Protein AF-A0A6U5C292-F1 (afdb_monomer_lite)

pLDDT: mean 78.3, std 20.64, range [34.59, 98.12]

Sequence (128 aa):
SFKMAAMDDAKSDLVNVLARLESHWVVLEAELVEINKDVTYCEQCVDKYGEYFSYPLQHLKELKRQKKGKMKDIIKAMESFNDNLIGGKKLVKALERDAPIGAPSVQNMGDPRTWAGDFGGLTAGNQA

Radius of gyration: 39.04 Å; chains: 1; bounding box: 82×42×122 Å

Foldseek 3Di:
DVVVVVVVVVVVVVVVVVVVLVVLLVVLVVVLVVLVVVLVVLVVVCVVVNPVSVVVNVVSVVVNVVSVVVNVVSVVVVVVSVVVVVVVVVVVVVCVVVPDPDDPDDPDPPDPPPPPDDDDDDDDDDDD

Secondary structure (DSSP, 8-state):
-HHHHHHHHHHHHHHHHHHHHHHHHHHHHHHHHHHHHHHHHHHHHHHHHGGGGHHHHHHHHHHHHHHHHHHHHHHHHHHHHHHHHHHHHHHHHHHHHHS------------TTTT-------------

Structure (mmCIF, N/CA/C/O backbone):
data_AF-A0A6U5C292-F1
#
_entry.id   AF-A0A6U5C292-F1
#
loop_
_atom_site.group_PDB
_atom_site.id
_atom_site.type_symbol
_atom_site.label_atom_id
_atom_site.label_alt_id
_atom_site.label_comp_id
_atom_site.label_asym_id
_atom_site.label_entity_id
_atom_site.label_seq_id
_atom_site.pdbx_PDB_ins_code
_atom_site.Cartn_x
_atom_site.Cartn_y
_atom_site.Cartn_z
_atom_site.occupancy
_atom_site.B_iso_or_equiv
_atom_site.auth_seq_id
_atom_site.auth_comp_id
_atom_site.auth_asym_id
_atom_site.auth_atom_id
_atom_site.pdbx_PDB_model_num
ATOM 1 N N . SER A 1 1 ? 23.101 -18.434 -29.811 1.00 52.62 1 SER A N 1
ATOM 2 C CA . SER A 1 1 ? 22.266 -19.133 -28.815 1.00 52.62 1 SER A CA 1
ATOM 3 C C . SER A 1 1 ? 22.310 -18.464 -27.438 1.00 52.62 1 SER A C 1
ATOM 5 O O . SER A 1 1 ? 21.277 -18.007 -26.979 1.00 52.62 1 SER A O 1
ATOM 7 N N . PHE A 1 2 ? 23.486 -18.257 -26.826 1.00 52.69 2 PHE A N 1
ATOM 8 C CA . PHE A 1 2 ? 23.624 -17.662 -25.475 1.00 52.69 2 PHE A CA 1
ATOM 9 C C . PHE A 1 2 ? 23.028 -16.244 -25.289 1.00 52.69 2 PHE A C 1
ATOM 11 O O . PHE A 1 2 ? 22.495 -15.924 -24.234 1.00 52.69 2 PHE A O 1
ATOM 18 N N . LYS A 1 3 ? 23.082 -15.393 -26.325 1.00 52.81 3 LYS A N 1
ATOM 19 C CA . LYS A 1 3 ? 22.580 -14.003 -26.283 1.00 52.81 3 LYS A CA 1
ATOM 20 C C . LYS A 1 3 ? 21.047 -13.886 -26.240 1.00 52.81 3 LYS A C 1
ATOM 22 O O . LYS A 1 3 ? 20.549 -12.897 -25.721 1.00 52.81 3 LYS A O 1
ATOM 27 N N . MET A 1 4 ? 20.316 -14.866 -26.785 1.00 50.00 4 MET A N 1
ATOM 28 C CA . MET A 1 4 ? 18.844 -14.880 -26.737 1.00 50.00 4 MET A CA 1
ATOM 29 C C . MET A 1 4 ? 18.345 -15.278 -25.346 1.00 50.00 4 MET A C 1
ATOM 31 O O . MET A 1 4 ? 17.478 -14.599 -24.814 1.00 50.00 4 MET A O 1
ATOM 35 N N . ALA A 1 5 ? 18.963 -16.289 -24.724 1.00 57.31 5 ALA A N 1
ATOM 36 C CA . ALA A 1 5 ? 18.595 -16.750 -23.383 1.00 57.31 5 ALA A CA 1
ATOM 37 C C . ALA A 1 5 ? 18.707 -15.634 -22.326 1.00 57.31 5 ALA A C 1
ATOM 39 O O . ALA A 1 5 ? 17.742 -15.354 -21.628 1.00 57.31 5 ALA A O 1
ATOM 40 N N . ALA A 1 6 ? 19.824 -14.899 -22.300 1.00 62.25 6 ALA A N 1
ATOM 41 C CA . ALA A 1 6 ? 20.017 -13.796 -21.351 1.00 62.25 6 ALA A CA 1
ATOM 42 C C . ALA A 1 6 ? 19.006 -12.641 -21.526 1.00 62.25 6 ALA A C 1
ATOM 44 O O . ALA A 1 6 ? 18.674 -11.941 -20.571 1.00 62.25 6 ALA A O 1
ATOM 45 N N . MET A 1 7 ? 18.520 -12.420 -22.752 1.00 61.50 7 MET A N 1
ATOM 46 C CA . MET A 1 7 ? 17.512 -11.395 -23.034 1.00 61.50 7 MET A CA 1
ATOM 47 C C . MET A 1 7 ? 16.116 -11.821 -22.574 1.00 61.50 7 MET A C 1
ATOM 49 O O . MET A 1 7 ? 15.324 -10.972 -22.168 1.00 61.50 7 MET A O 1
ATOM 53 N N . ASP A 1 8 ? 15.812 -13.113 -22.653 1.00 68.81 8 ASP A N 1
ATOM 54 C CA . ASP A 1 8 ? 14.538 -13.659 -22.198 1.00 68.81 8 ASP A CA 1
ATOM 55 C C . ASP A 1 8 ? 14.497 -13.802 -20.667 1.00 68.81 8 ASP A C 1
ATOM 57 O O . ASP A 1 8 ? 13.466 -13.492 -20.070 1.00 68.81 8 ASP A O 1
ATOM 61 N N . ASP A 1 9 ? 15.629 -14.101 -20.021 1.00 74.00 9 ASP A N 1
ATOM 62 C CA . ASP A 1 9 ? 15.765 -14.080 -18.557 1.00 74.00 9 ASP A CA 1
ATOM 63 C C . ASP A 1 9 ? 15.501 -12.676 -17.985 1.00 74.00 9 ASP A C 1
ATOM 65 O O . ASP A 1 9 ? 14.677 -12.506 -17.087 1.00 74.00 9 ASP A O 1
ATOM 69 N N . ALA A 1 10 ? 16.095 -11.633 -18.578 1.00 75.12 10 ALA A N 1
ATOM 70 C CA . ALA A 1 10 ? 15.879 -10.251 -18.142 1.00 75.12 10 ALA A CA 1
ATOM 71 C C . ALA A 1 10 ? 14.418 -9.784 -18.306 1.00 75.12 10 ALA A C 1
ATOM 73 O O . ALA A 1 10 ? 13.911 -9.015 -17.489 1.00 75.12 10 ALA A O 1
ATOM 74 N N . LYS A 1 11 ? 13.719 -10.243 -19.354 1.00 76.56 11 LYS A N 1
ATOM 75 C CA . LYS A 1 11 ? 12.280 -9.972 -19.531 1.00 76.56 11 LYS A CA 1
ATOM 76 C C . LYS A 1 11 ? 11.437 -10.719 -18.501 1.00 76.56 11 LYS A C 1
ATOM 78 O O . LYS A 1 11 ? 10.466 -10.155 -18.004 1.00 76.56 11 LYS A O 1
ATOM 83 N N . SER A 1 12 ? 11.791 -11.964 -18.191 1.00 84.00 12 SER A N 1
ATOM 84 C CA . SER A 1 12 ? 11.116 -12.761 -17.165 1.00 84.00 12 SER A CA 1
ATOM 85 C C . SER A 1 12 ? 11.224 -12.088 -15.795 1.00 84.00 12 SER A C 1
ATOM 87 O O . SER A 1 12 ? 10.210 -11.855 -15.137 1.00 84.00 12 SER A O 1
ATOM 89 N N . ASP A 1 13 ? 12.425 -11.652 -15.410 1.00 83.38 13 ASP A N 1
ATOM 90 C CA . ASP A 1 13 ? 12.659 -10.924 -14.158 1.00 83.38 13 ASP A CA 1
ATOM 91 C C . ASP A 1 13 ? 11.862 -9.617 -14.084 1.00 83.38 13 ASP A C 1
ATOM 93 O O . ASP A 1 13 ? 11.270 -9.301 -13.049 1.00 83.38 13 ASP A O 1
ATOM 97 N N . LEU A 1 14 ? 11.778 -8.886 -15.198 1.00 81.94 14 LEU A N 1
ATOM 98 C CA . LEU A 1 14 ? 10.989 -7.661 -15.320 1.00 81.94 14 LEU A CA 1
ATOM 99 C C . LEU A 1 14 ? 9.502 -7.903 -15.020 1.00 81.94 14 LEU A C 1
ATOM 101 O O . LEU A 1 14 ? 8.898 -7.193 -14.214 1.00 81.94 14 LEU A O 1
ATOM 105 N N . VAL A 1 15 ? 8.920 -8.919 -15.663 1.00 85.62 15 VAL A N 1
ATOM 106 C CA . VAL A 1 15 ? 7.514 -9.304 -15.481 1.00 85.62 15 VAL A CA 1
ATOM 107 C C . VAL A 1 15 ? 7.276 -9.792 -14.053 1.00 85.62 15 VAL A C 1
ATOM 109 O O . VAL A 1 15 ? 6.279 -9.422 -13.439 1.00 85.62 15 VAL A O 1
ATOM 112 N N . ASN A 1 16 ? 8.220 -10.544 -13.485 1.00 89.12 16 ASN A N 1
ATOM 113 C CA . ASN A 1 16 ? 8.141 -11.019 -12.106 1.00 89.12 16 ASN A CA 1
ATOM 114 C C . ASN A 1 16 ? 8.134 -9.868 -11.092 1.00 89.12 16 ASN A C 1
ATOM 116 O O . ASN A 1 16 ? 7.378 -9.909 -10.120 1.00 89.12 16 ASN A O 1
ATOM 120 N N . VAL A 1 17 ? 8.956 -8.835 -11.294 1.00 87.62 17 VAL A N 1
ATOM 121 C CA . VAL A 1 17 ? 8.979 -7.655 -10.416 1.00 87.62 17 VAL A CA 1
ATOM 122 C C . VAL A 1 17 ? 7.669 -6.874 -10.516 1.00 87.62 17 VAL A C 1
ATOM 124 O O . VAL A 1 17 ? 7.096 -6.535 -9.480 1.00 87.62 17 VAL A O 1
ATOM 127 N N . LEU A 1 18 ? 7.164 -6.639 -11.731 1.00 86.31 18 LEU A N 1
ATOM 128 C CA . LEU A 1 18 ? 5.881 -5.961 -11.938 1.00 86.31 18 LEU A CA 1
ATOM 129 C C . LEU A 1 18 ? 4.724 -6.722 -11.286 1.00 86.31 18 LEU A C 1
ATOM 131 O O . LEU A 1 18 ? 4.002 -6.142 -10.481 1.00 86.31 18 LEU A O 1
ATOM 135 N N . ALA A 1 19 ? 4.616 -8.028 -11.535 1.00 90.00 19 ALA A N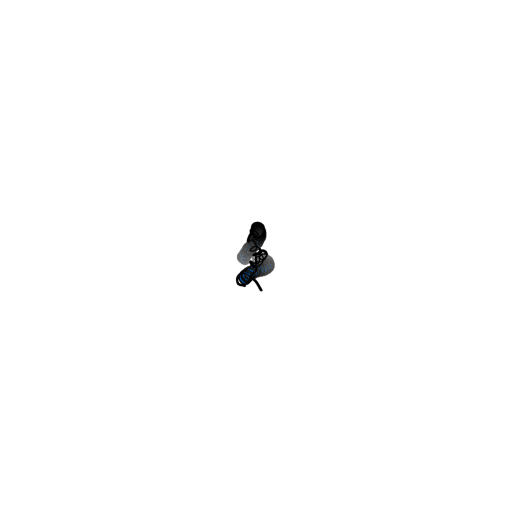 1
ATOM 136 C CA . ALA A 1 19 ? 3.563 -8.865 -10.962 1.00 90.00 19 ALA A CA 1
ATOM 137 C C . ALA A 1 19 ? 3.588 -8.863 -9.422 1.00 90.00 19 ALA A C 1
ATOM 139 O O . ALA A 1 19 ? 2.544 -8.871 -8.769 1.00 90.00 19 ALA A O 1
ATOM 140 N N . ARG A 1 20 ? 4.781 -8.812 -8.811 1.00 91.06 20 ARG A N 1
ATOM 141 C CA . ARG A 1 20 ? 4.922 -8.684 -7.350 1.00 91.06 20 ARG A CA 1
ATOM 142 C C . ARG A 1 20 ? 4.454 -7.323 -6.842 1.00 91.06 20 ARG A C 1
ATOM 144 O O . ARG A 1 20 ? 3.760 -7.272 -5.830 1.00 91.06 20 ARG A O 1
ATOM 151 N N . LEU A 1 21 ? 4.815 -6.234 -7.523 1.00 90.69 21 LEU A N 1
ATOM 152 C CA . LEU A 1 21 ? 4.371 -4.887 -7.153 1.00 90.69 21 LEU A CA 1
ATOM 153 C C . LEU A 1 21 ? 2.852 -4.734 -7.293 1.00 90.69 21 LEU A C 1
ATOM 155 O O . LEU A 1 21 ? 2.218 -4.176 -6.400 1.00 90.69 21 LEU A O 1
ATOM 159 N N . GLU A 1 22 ? 2.266 -5.277 -8.359 1.00 90.31 22 GLU A N 1
ATOM 160 C CA . GLU A 1 22 ? 0.814 -5.318 -8.567 1.00 90.31 22 GLU A CA 1
ATOM 161 C C . GLU A 1 22 ? 0.111 -6.140 -7.481 1.00 90.31 22 GLU A C 1
ATOM 163 O O . GLU A 1 22 ? -0.863 -5.683 -6.889 1.00 90.31 22 GLU A O 1
ATOM 168 N N . SER A 1 23 ? 0.640 -7.319 -7.146 1.00 93.94 23 SER A N 1
ATOM 169 C CA . SER A 1 23 ? 0.110 -8.142 -6.053 1.00 93.94 23 SER A CA 1
ATOM 170 C C . SER A 1 23 ? 0.131 -7.393 -4.715 1.00 93.94 23 SER A C 1
ATOM 172 O O . SER A 1 23 ? -0.881 -7.322 -4.015 1.00 93.94 23 SER A O 1
ATOM 174 N N . HIS A 1 24 ? 1.257 -6.755 -4.379 1.00 92.38 24 HIS A N 1
ATOM 175 C CA . HIS A 1 24 ? 1.373 -5.954 -3.159 1.00 92.38 24 HIS A CA 1
ATOM 176 C C . HIS A 1 24 ? 0.418 -4.754 -3.152 1.00 92.38 24 HIS A C 1
ATOM 178 O O . HIS A 1 24 ? -0.128 -4.420 -2.100 1.00 92.38 24 HIS A O 1
ATOM 184 N N . TRP A 1 25 ? 0.204 -4.116 -4.306 1.00 93.44 25 TRP A N 1
ATOM 185 C CA . TRP A 1 25 ? -0.758 -3.027 -4.458 1.00 93.44 25 TRP A CA 1
ATOM 186 C C . TRP A 1 25 ? -2.182 -3.486 -4.136 1.00 93.44 25 TRP A C 1
ATOM 188 O O . TRP A 1 25 ? -2.843 -2.872 -3.301 1.00 93.44 25 TRP A O 1
ATOM 198 N N . VAL A 1 26 ? -2.631 -4.586 -4.747 1.00 95.00 26 VAL A N 1
ATOM 199 C CA . VAL A 1 26 ? -3.992 -5.118 -4.560 1.00 95.00 26 VAL A CA 1
ATOM 200 C C . VAL A 1 26 ? -4.251 -5.468 -3.095 1.00 95.00 26 VAL A C 1
ATOM 202 O O . VAL A 1 26 ? -5.303 -5.134 -2.550 1.00 95.00 26 VAL A O 1
ATOM 205 N N . VAL A 1 27 ? -3.276 -6.094 -2.429 1.00 95.94 27 VAL A N 1
ATOM 206 C CA . VAL A 1 27 ? -3.385 -6.410 -0.998 1.00 95.94 27 VAL A CA 1
ATOM 207 C C . VAL A 1 27 ? -3.499 -5.133 -0.164 1.00 95.94 27 VAL A C 1
ATOM 209 O O . VAL A 1 27 ? -4.397 -5.031 0.668 1.00 95.94 27 VAL A O 1
ATOM 212 N N . LEU A 1 28 ? -2.637 -4.140 -0.401 1.00 95.69 28 LEU A N 1
ATOM 213 C CA . LEU A 1 28 ? -2.670 -2.876 0.340 1.00 95.69 28 LEU A CA 1
ATOM 214 C C . LEU A 1 28 ? -3.981 -2.111 0.142 1.00 95.69 28 LEU A C 1
ATOM 216 O O . LEU A 1 28 ? -4.482 -1.505 1.090 1.00 95.69 28 LEU A O 1
ATOM 220 N N . GLU A 1 29 ? -4.533 -2.133 -1.068 1.00 95.75 29 GLU A N 1
ATOM 221 C CA . GLU A 1 29 ? -5.819 -1.513 -1.371 1.00 95.75 29 GLU A CA 1
ATOM 222 C C . GLU A 1 29 ? -6.951 -2.174 -0.576 1.00 95.75 29 GLU A C 1
ATOM 224 O O . GLU A 1 29 ? -7.696 -1.478 0.118 1.00 95.75 29 GLU A O 1
ATOM 229 N N . ALA A 1 30 ? -7.027 -3.508 -0.595 1.00 96.81 30 ALA A N 1
ATOM 230 C CA . ALA A 1 30 ? -8.019 -4.257 0.171 1.00 96.81 30 ALA A CA 1
ATOM 231 C C . ALA A 1 30 ? -7.888 -4.005 1.684 1.00 96.81 30 ALA A C 1
ATOM 233 O O . ALA A 1 30 ? -8.875 -3.713 2.360 1.00 96.81 30 ALA A O 1
ATOM 234 N N . GLU A 1 31 ? -6.666 -4.032 2.220 1.00 96.88 31 GLU A N 1
ATOM 235 C CA . GLU A 1 31 ? -6.411 -3.740 3.634 1.00 96.88 31 GLU A CA 1
ATOM 236 C C . GLU A 1 31 ? -6.828 -2.314 4.018 1.00 96.88 31 GLU A C 1
ATOM 238 O O . GLU A 1 31 ? -7.370 -2.094 5.099 1.00 96.88 31 GLU A O 1
ATOM 243 N N . LEU A 1 32 ? -6.584 -1.325 3.153 1.00 97.12 32 LEU A N 1
ATOM 244 C CA . LEU A 1 32 ? -6.984 0.060 3.405 1.00 97.12 32 LEU A CA 1
ATOM 245 C C . LEU A 1 32 ? -8.503 0.232 3.427 1.00 97.12 32 LEU A C 1
ATOM 247 O O . LEU A 1 32 ? -8.994 1.065 4.195 1.00 97.12 32 LEU A O 1
ATOM 251 N N . VAL A 1 33 ? -9.235 -0.527 2.607 1.00 97.81 33 VAL A N 1
ATOM 252 C CA . VAL A 1 33 ? -10.703 -0.552 2.627 1.00 97.81 33 VAL A CA 1
ATOM 253 C C . VAL A 1 33 ? -11.205 -1.086 3.966 1.00 97.81 33 VAL A C 1
ATOM 255 O O . VAL A 1 33 ? -12.039 -0.431 4.593 1.00 97.81 33 VAL A O 1
ATOM 258 N N . GLU A 1 34 ? -10.670 -2.213 4.438 1.00 98.06 34 GLU A N 1
ATOM 259 C CA . GLU A 1 34 ? -11.072 -2.794 5.726 1.00 98.06 34 GLU A CA 1
ATOM 260 C C . GLU A 1 34 ? -10.690 -1.895 6.907 1.00 98.06 34 GLU A C 1
ATOM 262 O O . GLU A 1 34 ? -11.552 -1.551 7.710 1.00 98.06 34 GLU A O 1
ATOM 267 N N . ILE A 1 35 ? -9.462 -1.365 6.945 1.00 97.56 35 ILE A N 1
ATOM 268 C CA . ILE A 1 35 ? -9.047 -0.413 7.991 1.00 97.56 35 ILE A CA 1
ATOM 269 C C . ILE A 1 35 ? -9.961 0.814 8.015 1.00 97.56 35 ILE A C 1
ATOM 271 O O . ILE A 1 35 ? -10.215 1.383 9.074 1.00 97.56 35 ILE A O 1
ATOM 275 N N . ASN A 1 36 ? -10.466 1.263 6.864 1.00 97.62 36 ASN A N 1
ATOM 276 C CA . ASN A 1 36 ? -11.396 2.384 6.837 1.00 97.62 36 ASN A CA 1
ATOM 277 C C . ASN A 1 36 ? -12.731 2.042 7.516 1.00 97.62 36 ASN A C 1
ATOM 279 O O . ASN A 1 36 ? -13.259 2.887 8.235 1.00 97.62 36 ASN A O 1
ATOM 283 N N . LYS A 1 37 ? -13.241 0.820 7.325 1.00 98.12 37 LYS A N 1
ATOM 284 C CA . LYS A 1 37 ? -14.432 0.326 8.030 1.00 98.12 37 LYS A CA 1
ATOM 285 C C . LYS A 1 37 ? -14.161 0.196 9.530 1.00 98.12 37 LYS A C 1
ATOM 287 O O . LYS A 1 37 ? -14.963 0.679 10.327 1.00 98.12 37 LYS A O 1
ATOM 292 N N . ASP A 1 38 ? -13.012 -0.364 9.902 1.00 97.56 38 ASP A N 1
ATOM 293 C CA . ASP A 1 38 ? -12.608 -0.538 11.300 1.00 97.56 38 ASP A CA 1
ATOM 294 C C . ASP A 1 38 ? -12.462 0.799 12.023 1.00 97.56 38 ASP A C 1
ATOM 296 O O . ASP A 1 38 ? -12.886 0.927 13.167 1.00 97.56 38 ASP A O 1
ATOM 300 N N . VAL A 1 39 ? -11.913 1.822 11.359 1.00 97.69 39 VAL A N 1
ATOM 301 C CA . VAL A 1 39 ? -11.843 3.184 11.908 1.00 97.69 39 VAL A CA 1
ATOM 302 C C . VAL A 1 39 ? -13.243 3.711 12.206 1.00 97.69 39 VAL A C 1
ATOM 304 O O . VAL A 1 39 ? -13.472 4.176 13.318 1.00 97.69 39 VAL A O 1
ATOM 307 N N . THR A 1 40 ? -14.184 3.600 11.264 1.00 97.38 40 THR A N 1
ATOM 308 C CA . THR A 1 40 ? -15.567 4.059 11.472 1.00 97.38 40 THR A CA 1
ATOM 309 C C . THR A 1 40 ? -16.253 3.305 12.609 1.00 97.38 40 THR A C 1
ATOM 311 O O . THR A 1 40 ? -16.928 3.915 13.435 1.00 97.38 40 THR A O 1
ATOM 314 N N . TYR A 1 41 ? -16.066 1.989 12.696 1.00 96.56 41 TYR A N 1
ATOM 315 C CA . TYR A 1 41 ? -16.620 1.203 13.796 1.00 96.56 41 TYR A CA 1
ATOM 316 C C . TYR A 1 41 ? -15.973 1.565 15.140 1.00 96.56 41 TYR A C 1
ATOM 318 O O . TYR A 1 41 ? -16.649 1.699 16.156 1.00 96.56 41 TYR A O 1
ATOM 326 N N . CYS A 1 42 ? -14.659 1.784 15.154 1.00 95.56 42 CYS A N 1
ATOM 327 C CA . CYS A 1 42 ? -13.937 2.165 16.358 1.00 95.56 42 CYS A CA 1
ATOM 328 C C . CYS A 1 42 ? -14.330 3.571 16.839 1.00 95.56 42 CYS A C 1
ATOM 330 O O . CYS A 1 42 ? -14.427 3.783 18.042 1.00 95.56 42 CYS A O 1
ATOM 332 N N . GLU A 1 43 ? -14.647 4.497 15.928 1.00 96.00 43 GLU A N 1
ATOM 333 C CA . GLU A 1 43 ? -15.241 5.801 16.262 1.00 96.00 43 GLU A CA 1
ATOM 334 C C . GLU A 1 43 ? -16.582 5.633 16.993 1.00 96.00 43 GLU A C 1
ATOM 336 O O . GLU A 1 43 ? -16.761 6.202 18.065 1.00 96.00 43 GLU A O 1
ATOM 341 N N . GLN A 1 44 ? -17.464 4.746 16.518 1.00 96.56 44 GLN A N 1
ATOM 342 C CA . GLN A 1 44 ? -18.718 4.430 17.222 1.00 96.56 44 GLN A CA 1
ATOM 343 C C . GLN A 1 44 ? -18.472 3.812 18.608 1.00 96.56 44 GLN A C 1
ATOM 345 O O . GLN A 1 44 ? -19.214 4.066 19.559 1.00 96.56 44 GLN A O 1
ATOM 350 N N . CYS A 1 45 ? -17.430 2.990 18.745 1.00 95.81 45 CYS A N 1
ATOM 351 C CA . CYS A 1 45 ? -17.045 2.427 20.036 1.00 95.81 45 CYS A CA 1
ATOM 352 C C . CYS A 1 45 ? -16.507 3.493 20.998 1.00 95.81 45 CYS A C 1
ATOM 354 O O . CYS A 1 45 ? -16.807 3.412 22.186 1.00 95.81 45 CYS A O 1
ATOM 356 N N . VAL A 1 46 ? -15.762 4.490 20.512 1.00 95.75 46 VAL A N 1
ATOM 357 C CA . VAL A 1 46 ? -15.351 5.647 21.325 1.00 95.75 46 VAL A CA 1
ATOM 358 C C . VAL A 1 46 ? -16.579 6.412 21.809 1.00 95.75 46 VAL A C 1
ATOM 360 O O . VAL A 1 46 ? -16.672 6.706 22.998 1.00 95.75 46 VAL A O 1
ATOM 363 N N . ASP A 1 47 ? -17.559 6.650 20.939 1.00 95.06 47 ASP A N 1
ATOM 364 C CA . ASP A 1 47 ? -18.787 7.356 21.321 1.00 95.06 47 ASP A CA 1
ATOM 365 C C . ASP A 1 47 ? -19.590 6.591 22.389 1.00 95.06 47 ASP A C 1
ATOM 367 O O . ASP A 1 47 ? -20.172 7.189 23.294 1.00 95.06 47 ASP A O 1
ATOM 371 N N . LYS A 1 48 ? -19.616 5.254 22.307 1.00 95.81 48 LYS A N 1
ATOM 372 C CA . LYS A 1 48 ? -20.417 4.400 23.197 1.00 95.81 48 LYS A CA 1
ATOM 373 C C . LYS A 1 48 ? -19.726 4.039 24.512 1.00 95.81 48 LYS A C 1
ATOM 375 O O . LYS A 1 48 ? -20.390 3.916 25.540 1.00 95.81 48 LYS A O 1
ATOM 380 N N . TYR A 1 49 ? -18.423 3.793 24.468 1.00 94.56 49 TYR A N 1
ATOM 381 C CA . TYR A 1 49 ? -17.648 3.230 25.578 1.00 94.56 49 TYR A CA 1
ATOM 382 C C . TYR A 1 49 ? -16.559 4.184 26.089 1.00 94.56 49 TYR A C 1
ATOM 384 O O . TYR A 1 49 ? -15.841 3.851 27.032 1.00 94.56 49 TYR A O 1
ATOM 392 N N . GLY A 1 50 ? -16.449 5.375 25.498 1.00 91.19 50 GLY A N 1
ATOM 393 C CA . GLY A 1 50 ? -15.532 6.422 25.914 1.00 91.19 50 GLY A CA 1
ATOM 394 C C . GLY A 1 50 ? -14.072 6.119 25.585 1.00 91.19 50 GLY A C 1
ATOM 395 O O . GLY A 1 50 ? -13.732 5.417 24.629 1.00 91.19 50 GLY A O 1
ATOM 396 N N . GLU A 1 51 ? -13.184 6.666 26.411 1.00 91.31 51 GLU A N 1
ATOM 397 C CA . GLU A 1 51 ? -11.754 6.780 26.109 1.00 91.31 51 GLU A CA 1
ATOM 398 C C . GLU A 1 51 ? -11.004 5.448 25.976 1.00 91.31 51 GLU A C 1
ATOM 400 O O . GLU A 1 51 ? -9.912 5.410 25.408 1.00 91.31 51 GLU A O 1
ATOM 405 N N . TYR A 1 52 ? -11.590 4.338 26.433 1.00 90.19 52 TYR A N 1
ATOM 406 C CA . TYR A 1 52 ? -10.991 3.009 26.296 1.00 90.19 52 TYR A CA 1
ATOM 407 C C . TYR A 1 52 ? -10.714 2.639 24.828 1.00 90.19 52 TYR A C 1
ATOM 409 O O . TYR A 1 52 ? -9.731 1.963 24.524 1.00 90.19 52 TYR A O 1
ATOM 417 N N . PHE A 1 53 ? -11.540 3.132 23.899 1.00 92.44 53 PHE A N 1
ATOM 418 C CA . PHE A 1 53 ? -11.371 2.892 22.464 1.00 92.44 53 PHE A CA 1
ATOM 419 C C . PHE A 1 53 ? -10.526 3.955 21.747 1.00 92.44 53 PHE A C 1
ATOM 421 O O . PHE A 1 53 ? -10.192 3.779 20.573 1.00 92.44 53 PHE A O 1
ATOM 428 N N . SER A 1 54 ? -10.095 5.015 22.439 1.00 92.56 54 SER A N 1
ATOM 429 C CA . SER A 1 54 ? -9.272 6.078 21.850 1.00 92.56 54 SER A CA 1
ATOM 430 C C . SER A 1 54 ? -7.922 5.558 21.360 1.00 92.56 54 SER A C 1
ATOM 432 O O . SER A 1 54 ? -7.462 5.941 20.284 1.00 92.56 54 SER A O 1
ATOM 434 N N . TYR A 1 55 ? -7.290 4.662 22.124 1.00 94.62 55 TYR A N 1
ATOM 435 C CA . TYR A 1 55 ? -5.989 4.098 21.763 1.00 94.62 55 TYR A CA 1
ATOM 436 C C . TYR A 1 55 ? -6.062 3.189 20.519 1.00 94.62 55 TYR A C 1
ATOM 438 O O . TYR A 1 55 ? -5.329 3.452 19.560 1.00 94.62 55 TYR A O 1
ATOM 446 N N . PRO A 1 56 ? -6.968 2.188 20.446 1.00 95.19 56 PRO A N 1
ATOM 447 C CA . PRO A 1 56 ? -7.196 1.431 19.214 1.00 95.19 56 PRO A CA 1
ATOM 448 C C . PRO A 1 56 ? -7.507 2.318 18.000 1.00 95.19 56 PRO A C 1
ATOM 450 O O . PRO A 1 56 ? -6.948 2.100 16.924 1.00 95.19 5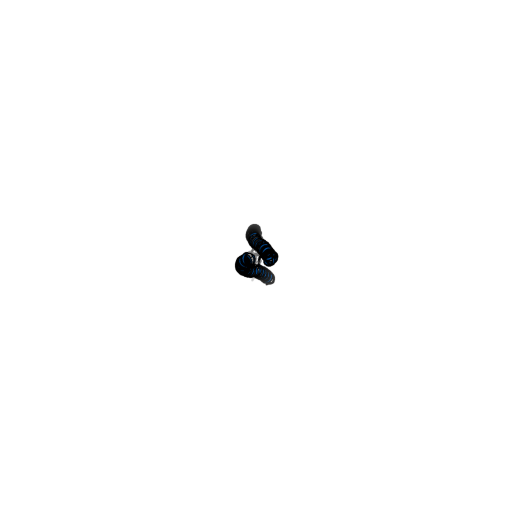6 PRO A O 1
ATOM 453 N N . LEU A 1 57 ? -8.328 3.362 18.167 1.00 95.56 57 LEU A N 1
ATOM 454 C CA . LEU A 1 57 ? -8.662 4.290 17.086 1.00 95.56 57 LEU A CA 1
ATOM 455 C C . LEU A 1 57 ? -7.431 5.045 16.564 1.00 95.56 57 LEU A C 1
ATOM 457 O O . LEU A 1 57 ? -7.242 5.173 15.350 1.00 95.56 57 LEU A O 1
ATOM 461 N N . GLN A 1 58 ? -6.577 5.539 17.463 1.00 96.69 58 GLN A N 1
ATOM 462 C CA . GLN A 1 58 ? -5.321 6.186 17.082 1.00 96.69 58 GLN A CA 1
ATOM 463 C C . GLN A 1 58 ? -4.388 5.218 16.351 1.00 96.69 58 GLN A C 1
ATOM 465 O O . GLN A 1 58 ? -3.819 5.583 15.320 1.00 96.69 58 GLN A O 1
ATOM 470 N N . HIS A 1 59 ? -4.281 3.978 16.833 1.00 97.38 59 HIS A N 1
ATOM 471 C CA . HIS A 1 59 ? -3.485 2.947 16.177 1.00 97.38 59 HIS A CA 1
ATOM 472 C C . HIS A 1 59 ? -3.973 2.670 14.747 1.00 97.38 59 HIS A C 1
ATOM 474 O O . HIS A 1 59 ? -3.169 2.673 13.816 1.00 97.38 59 HIS A O 1
ATOM 480 N N . LEU A 1 60 ? -5.285 2.511 14.541 1.00 97.19 60 LEU A N 1
ATOM 481 C CA . LEU A 1 60 ? -5.864 2.292 13.211 1.00 97.19 60 LEU A CA 1
ATOM 482 C C . LEU A 1 60 ? -5.632 3.485 12.270 1.00 97.19 60 LEU A C 1
ATOM 484 O O . LEU A 1 60 ? -5.294 3.298 11.098 1.00 97.19 60 LEU A O 1
ATOM 488 N N . LYS A 1 61 ? -5.757 4.720 12.774 1.00 97.31 61 LYS A N 1
ATOM 489 C CA . LYS A 1 61 ? -5.471 5.944 12.003 1.00 97.31 61 LYS A CA 1
ATOM 490 C C . LYS A 1 61 ? -4.006 6.012 11.568 1.00 97.31 61 LYS A C 1
ATOM 492 O O . LYS A 1 61 ? -3.723 6.344 10.414 1.00 97.31 61 LYS A O 1
ATOM 497 N N . GLU A 1 62 ? -3.087 5.650 12.455 1.00 97.81 62 GLU A N 1
ATOM 498 C CA . GLU A 1 62 ? -1.661 5.588 12.145 1.00 97.81 62 GLU A CA 1
ATOM 499 C C . GLU A 1 62 ? -1.339 4.460 11.154 1.00 97.81 62 GLU A C 1
ATOM 501 O O . GLU A 1 62 ? -0.657 4.690 10.154 1.00 97.81 62 GLU A O 1
ATOM 506 N N . LEU A 1 63 ? -1.903 3.266 11.346 1.00 97.06 63 LEU A N 1
ATOM 507 C CA . LEU A 1 63 ? -1.730 2.137 10.432 1.00 97.06 63 LEU A CA 1
ATOM 508 C C . LEU A 1 63 ? -2.223 2.474 9.017 1.00 97.06 63 LEU A C 1
ATOM 510 O O . LEU A 1 63 ? -1.530 2.212 8.029 1.00 97.06 63 LEU A O 1
ATOM 514 N N . LYS A 1 64 ? -3.381 3.138 8.910 1.00 97.00 64 LYS A N 1
ATOM 515 C CA . LYS A 1 64 ? -3.913 3.668 7.647 1.00 97.00 64 LYS A CA 1
ATOM 516 C C . LYS A 1 64 ? -2.930 4.630 6.983 1.00 97.00 64 LYS A C 1
ATOM 518 O O . LYS A 1 64 ? -2.705 4.545 5.774 1.00 97.00 64 LYS A O 1
ATOM 523 N N . ARG A 1 65 ? -2.336 5.550 7.753 1.00 97.62 65 ARG A N 1
ATOM 524 C CA . ARG A 1 65 ? -1.338 6.511 7.255 1.00 97.62 65 ARG A CA 1
ATOM 525 C C . ARG A 1 65 ? -0.104 5.792 6.713 1.00 97.62 65 ARG A C 1
ATOM 527 O O . ARG A 1 65 ? 0.322 6.090 5.597 1.00 97.62 65 ARG A O 1
ATOM 534 N N . GLN A 1 66 ? 0.430 4.830 7.460 1.00 97.38 66 GLN A N 1
ATOM 535 C CA . GLN A 1 66 ? 1.602 4.050 7.059 1.00 97.38 66 GLN A CA 1
ATOM 536 C C . GLN A 1 66 ? 1.346 3.244 5.781 1.00 97.38 66 GLN A C 1
ATOM 538 O O . GLN A 1 66 ? 2.151 3.301 4.851 1.00 97.38 66 GLN A O 1
ATOM 543 N N . LYS A 1 67 ? 0.207 2.542 5.689 1.00 95.81 67 LYS A N 1
ATOM 544 C CA . LYS A 1 67 ? -0.151 1.768 4.489 1.00 95.81 67 LYS A CA 1
ATOM 545 C C . LYS A 1 67 ? -0.368 2.663 3.266 1.00 95.81 67 LYS A C 1
ATOM 547 O O . LYS A 1 67 ? 0.150 2.349 2.198 1.00 95.81 67 LYS A O 1
ATOM 552 N N . LYS A 1 68 ? -1.008 3.832 3.418 1.00 95.94 68 LYS A N 1
ATOM 553 C CA . LYS A 1 68 ? -1.078 4.841 2.341 1.00 95.94 68 LYS A CA 1
ATOM 554 C C . LYS A 1 68 ? 0.303 5.326 1.896 1.00 95.94 68 LYS A C 1
ATOM 556 O O . LYS A 1 68 ? 0.491 5.592 0.713 1.00 95.94 68 LYS A O 1
ATOM 561 N N . GLY A 1 69 ? 1.251 5.460 2.825 1.00 96.00 69 GLY A N 1
ATOM 562 C CA . GLY A 1 69 ? 2.647 5.778 2.514 1.00 96.00 69 GLY A CA 1
ATOM 563 C C . GLY A 1 69 ? 3.272 4.726 1.600 1.00 96.00 69 GLY A C 1
ATOM 564 O O . GLY A 1 69 ? 3.675 5.053 0.489 1.00 96.00 69 GLY A O 1
ATOM 565 N N . LYS A 1 70 ? 3.219 3.454 2.012 1.00 94.25 70 LYS A N 1
ATOM 566 C CA . LYS A 1 70 ? 3.728 2.325 1.213 1.00 94.25 70 LYS A CA 1
ATOM 567 C C . LYS A 1 70 ? 3.099 2.255 -0.177 1.00 94.25 70 LYS A C 1
ATOM 569 O O . LYS A 1 70 ? 3.787 1.987 -1.153 1.00 94.25 70 LYS A O 1
ATOM 574 N N . MET A 1 71 ? 1.803 2.540 -0.273 1.00 93.81 71 MET A N 1
ATOM 575 C CA . MET A 1 71 ? 1.091 2.557 -1.547 1.00 93.81 71 MET A CA 1
ATOM 576 C C . MET A 1 71 ? 1.646 3.628 -2.498 1.00 93.81 71 MET A C 1
ATOM 578 O O . MET A 1 71 ? 1.892 3.350 -3.667 1.00 93.81 71 MET A O 1
ATOM 582 N N . LYS A 1 72 ? 1.940 4.833 -1.990 1.00 94.44 72 LYS A N 1
ATOM 583 C CA . LYS A 1 72 ? 2.612 5.883 -2.776 1.00 94.44 72 LYS A CA 1
ATOM 584 C C . LYS A 1 72 ? 4.017 5.474 -3.210 1.00 94.44 72 LYS A C 1
ATOM 586 O O . LYS A 1 72 ? 4.429 5.822 -4.311 1.00 94.44 72 LYS A O 1
ATOM 591 N N . ASP A 1 73 ? 4.745 4.757 -2.362 1.00 93.62 73 ASP A N 1
ATOM 592 C CA . ASP A 1 73 ? 6.093 4.294 -2.689 1.00 93.62 73 ASP A CA 1
ATOM 593 C C . ASP A 1 73 ? 6.073 3.238 -3.804 1.00 93.62 73 ASP A C 1
ATOM 595 O O . ASP A 1 73 ? 6.923 3.282 -4.691 1.00 93.62 73 ASP A O 1
ATOM 599 N N . ILE A 1 74 ? 5.064 2.356 -3.829 1.00 91.50 74 ILE A N 1
ATOM 600 C CA . ILE A 1 74 ? 4.849 1.410 -4.938 1.00 91.50 74 ILE A CA 1
ATOM 601 C C . ILE A 1 74 ? 4.583 2.154 -6.252 1.00 91.50 74 ILE A C 1
ATOM 603 O O . ILE A 1 74 ? 5.205 1.817 -7.256 1.00 91.50 74 ILE A O 1
ATOM 607 N N . ILE A 1 75 ? 3.729 3.189 -6.254 1.00 90.31 75 ILE A N 1
ATOM 608 C CA . ILE A 1 75 ? 3.467 3.998 -7.464 1.00 90.31 75 ILE A CA 1
ATOM 609 C C . ILE A 1 75 ? 4.765 4.613 -7.977 1.00 90.31 75 ILE A C 1
ATOM 611 O O . ILE A 1 75 ? 5.106 4.440 -9.142 1.00 90.31 75 ILE A O 1
ATOM 615 N N . LYS A 1 76 ? 5.531 5.265 -7.097 1.00 92.69 76 LYS A N 1
ATOM 616 C CA . LYS A 1 76 ? 6.819 5.867 -7.469 1.00 92.69 76 LYS A CA 1
ATOM 617 C C . LYS A 1 76 ? 7.796 4.834 -8.025 1.00 92.69 76 LYS A C 1
ATOM 619 O O . LYS A 1 76 ? 8.529 5.129 -8.966 1.00 92.69 76 LYS A O 1
ATOM 624 N N . ALA A 1 77 ? 7.825 3.633 -7.448 1.00 89.25 77 ALA A N 1
ATOM 625 C CA . ALA A 1 77 ? 8.659 2.546 -7.943 1.00 89.25 77 ALA A CA 1
ATOM 626 C C . ALA A 1 77 ? 8.222 2.098 -9.348 1.00 89.25 77 ALA A C 1
ATOM 628 O O . ALA A 1 77 ? 9.077 1.927 -10.214 1.00 89.25 77 ALA A O 1
ATOM 629 N N . MET A 1 78 ? 6.914 1.967 -9.597 1.00 87.69 78 MET A N 1
ATOM 630 C CA . MET A 1 78 ? 6.368 1.647 -10.922 1.00 87.69 78 MET A CA 1
ATOM 631 C C . MET A 1 78 ? 6.662 2.749 -11.955 1.00 87.69 78 MET A C 1
ATOM 633 O O . MET A 1 78 ? 7.063 2.445 -13.077 1.00 87.69 78 MET A O 1
ATOM 637 N N . GLU A 1 79 ? 6.521 4.022 -11.580 1.00 88.69 79 GLU A N 1
ATOM 638 C CA . GLU A 1 79 ? 6.826 5.175 -12.440 1.00 88.69 79 GLU A CA 1
ATOM 639 C C . GLU A 1 79 ? 8.315 5.228 -12.801 1.00 88.69 79 GLU A C 1
ATOM 641 O O . GLU A 1 79 ? 8.669 5.240 -13.980 1.00 88.69 79 GLU A O 1
ATOM 646 N N . SER A 1 80 ? 9.198 5.156 -11.798 1.00 88.81 80 SER A N 1
ATOM 647 C CA . SER A 1 80 ? 10.651 5.135 -12.007 1.00 88.81 80 SER A CA 1
ATOM 648 C C . SER A 1 80 ? 11.082 3.957 -12.882 1.00 88.81 80 SER A C 1
ATOM 650 O O . SER A 1 80 ? 11.957 4.084 -13.741 1.00 88.81 80 SER A O 1
ATOM 652 N N . PHE A 1 81 ? 10.446 2.804 -12.701 1.00 85.00 81 PHE A N 1
ATOM 653 C CA . PHE A 1 81 ? 10.692 1.633 -13.523 1.00 85.00 81 PHE A CA 1
ATOM 654 C C . PHE A 1 81 ? 10.271 1.835 -14.984 1.00 85.00 81 PHE A C 1
ATOM 656 O O . PHE A 1 81 ? 11.016 1.469 -15.897 1.00 85.00 81 PHE A O 1
ATOM 663 N N . ASN A 1 82 ? 9.115 2.456 -15.222 1.00 86.38 82 ASN A N 1
ATOM 664 C CA . ASN A 1 82 ? 8.653 2.794 -16.565 1.00 86.38 82 ASN A CA 1
ATOM 665 C C . ASN A 1 82 ? 9.600 3.790 -17.261 1.00 86.38 82 ASN A C 1
ATOM 667 O O . ASN A 1 82 ? 9.965 3.586 -18.422 1.00 86.38 82 ASN A O 1
ATOM 671 N N . ASP A 1 83 ? 10.071 4.809 -16.541 1.00 88.00 83 ASP A N 1
ATOM 672 C CA . ASP A 1 83 ? 11.050 5.772 -17.056 1.00 88.00 83 ASP A CA 1
ATOM 673 C C . ASP A 1 83 ? 12.366 5.086 -17.451 1.00 88.00 83 ASP A C 1
ATOM 675 O O . ASP A 1 83 ? 12.885 5.306 -18.553 1.00 88.00 83 ASP A O 1
ATOM 679 N N . ASN A 1 84 ? 12.865 4.182 -16.603 1.00 86.56 84 ASN A N 1
ATOM 680 C CA . ASN A 1 84 ? 14.064 3.390 -16.880 1.00 86.56 84 ASN A CA 1
ATOM 681 C C . ASN A 1 84 ? 13.888 2.489 -18.113 1.00 86.56 84 ASN A C 1
ATOM 683 O O . ASN A 1 84 ? 14.798 2.387 -18.940 1.00 86.56 84 ASN A O 1
ATOM 687 N N . LEU A 1 85 ? 12.714 1.875 -18.292 1.00 84.81 85 LEU A N 1
ATOM 688 C CA . LEU A 1 85 ? 12.404 1.070 -19.476 1.00 84.81 85 LEU A CA 1
ATOM 689 C C . LEU A 1 85 ? 12.385 1.902 -20.761 1.00 84.81 85 LEU A C 1
ATOM 691 O O . LEU A 1 85 ? 12.906 1.469 -21.794 1.00 84.81 85 LEU A O 1
ATOM 695 N N . ILE A 1 86 ? 11.795 3.096 -20.719 1.00 85.12 86 ILE A N 1
ATOM 696 C CA . ILE A 1 86 ? 11.757 4.010 -21.865 1.00 85.12 86 ILE A CA 1
ATOM 697 C C . ILE A 1 86 ? 13.173 4.490 -22.204 1.00 85.12 86 ILE A C 1
ATOM 699 O O . ILE A 1 86 ? 13.559 4.481 -23.378 1.00 85.12 86 ILE A O 1
ATOM 703 N N . GLY A 1 87 ? 13.956 4.872 -21.192 1.00 86.19 87 GLY A N 1
ATOM 704 C CA . GLY A 1 87 ? 15.355 5.271 -21.343 1.00 86.19 87 GLY A CA 1
ATOM 705 C C . GLY A 1 87 ? 16.213 4.159 -21.949 1.00 86.19 87 GLY A C 1
ATOM 706 O O . GLY A 1 87 ? 16.900 4.386 -22.947 1.00 86.19 87 GLY A O 1
ATOM 707 N N . GLY A 1 88 ? 16.093 2.935 -21.427 1.00 85.44 88 GLY A N 1
ATOM 708 C CA . GLY A 1 88 ? 16.7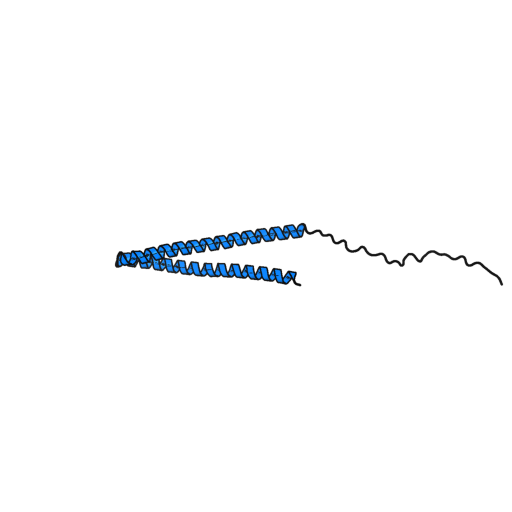93 1.757 -21.939 1.00 85.44 88 GLY A CA 1
ATOM 709 C C . GLY A 1 88 ? 16.453 1.451 -23.400 1.00 85.44 88 GLY A C 1
ATOM 710 O O . GLY A 1 88 ? 17.353 1.253 -24.214 1.00 85.44 88 GLY A O 1
ATOM 711 N N . LYS A 1 89 ? 15.169 1.502 -23.784 1.00 84.75 89 LYS A N 1
ATOM 712 C CA . LYS A 1 89 ? 14.743 1.310 -25.185 1.00 84.75 89 LYS A CA 1
ATOM 713 C C . LYS A 1 89 ? 15.327 2.366 -26.128 1.00 84.75 89 LYS A C 1
ATOM 715 O O . LYS A 1 89 ? 15.706 2.034 -27.249 1.00 84.75 89 LYS A O 1
ATOM 720 N N . LYS A 1 90 ? 15.391 3.633 -25.700 1.00 85.75 90 LYS A N 1
ATOM 721 C CA . LYS A 1 90 ? 16.009 4.714 -26.490 1.00 85.75 90 LYS A CA 1
ATOM 722 C C . LYS A 1 90 ? 17.507 4.480 -26.679 1.00 85.75 90 LYS A C 1
ATOM 724 O O . LYS A 1 90 ? 17.998 4.651 -27.791 1.00 85.75 90 LYS A O 1
ATOM 729 N N . LEU A 1 91 ? 18.202 4.054 -25.625 1.00 83.06 91 LEU A N 1
ATOM 730 C CA . LEU A 1 91 ? 19.628 3.742 -25.678 1.00 83.06 91 LEU A CA 1
ATOM 731 C C . LEU A 1 91 ? 19.918 2.582 -26.637 1.00 83.06 91 LEU A C 1
ATOM 733 O O . LEU A 1 91 ? 20.787 2.714 -27.489 1.00 83.06 91 LEU A O 1
ATOM 737 N N . VAL A 1 92 ? 19.158 1.484 -26.552 1.00 83.19 92 VAL A N 1
ATOM 738 C CA . VAL A 1 92 ? 19.310 0.338 -27.468 1.00 83.19 92 VAL A CA 1
ATOM 739 C C . VAL A 1 92 ? 19.146 0.780 -28.922 1.00 83.19 92 VAL A C 1
ATOM 741 O O . VAL A 1 92 ? 20.015 0.492 -29.736 1.00 83.19 92 VAL A O 1
ATOM 744 N N . LYS A 1 93 ? 18.111 1.569 -29.238 1.00 82.69 93 LYS A N 1
ATOM 745 C CA . LYS A 1 93 ? 17.910 2.105 -30.596 1.00 82.69 93 LYS A CA 1
ATOM 746 C C . LYS A 1 93 ? 19.055 3.003 -31.070 1.00 82.69 93 LYS A C 1
ATOM 748 O O . LYS A 1 93 ? 19.402 2.977 -32.247 1.00 82.69 93 LYS A O 1
ATOM 753 N N . ALA A 1 94 ? 19.623 3.819 -30.182 1.00 82.75 94 ALA A N 1
ATOM 754 C CA . ALA A 1 94 ? 20.766 4.666 -30.517 1.00 82.75 94 ALA A CA 1
ATOM 755 C C . ALA A 1 94 ? 22.019 3.824 -30.810 1.00 82.75 94 ALA A C 1
ATOM 757 O O . ALA A 1 94 ? 22.706 4.071 -31.795 1.00 82.75 94 ALA A O 1
ATOM 758 N N . LEU A 1 95 ? 22.264 2.783 -30.012 1.00 80.69 95 LEU A N 1
ATOM 759 C CA . LEU A 1 95 ? 23.381 1.859 -30.210 1.00 80.69 95 LEU A CA 1
ATOM 760 C C . LEU A 1 95 ? 23.220 0.998 -31.470 1.00 80.69 95 LEU A C 1
ATOM 762 O O . LEU A 1 95 ? 24.202 0.745 -32.156 1.00 80.69 95 LEU A O 1
ATOM 766 N N . GLU A 1 96 ? 22.001 0.570 -31.800 1.00 79.31 96 GLU A N 1
ATOM 767 C CA . GLU A 1 96 ? 21.704 -0.137 -33.054 1.00 79.31 96 GLU A CA 1
ATOM 768 C C . GLU A 1 96 ? 21.938 0.748 -34.283 1.00 79.31 96 GLU A C 1
ATOM 770 O O . GLU A 1 96 ? 22.387 0.257 -35.315 1.00 79.31 96 GLU A O 1
ATOM 775 N N . ARG A 1 97 ? 21.660 2.052 -34.172 1.00 77.44 97 ARG A N 1
ATOM 776 C CA . ARG A 1 97 ? 21.908 3.027 -35.240 1.00 77.44 97 ARG A CA 1
ATOM 777 C C . ARG A 1 97 ? 23.399 3.308 -35.439 1.00 77.44 97 ARG A C 1
ATOM 779 O O . ARG A 1 97 ? 23.829 3.496 -36.573 1.00 77.44 97 ARG A O 1
ATOM 786 N N . ASP A 1 98 ? 24.159 3.348 -34.349 1.00 67.62 98 ASP A N 1
ATOM 787 C CA . ASP A 1 98 ? 25.584 3.690 -34.360 1.00 67.62 98 ASP A CA 1
ATOM 788 C C . ASP A 1 98 ? 26.492 2.442 -34.492 1.00 67.62 98 ASP A C 1
ATOM 790 O O . ASP A 1 98 ? 27.711 2.569 -34.614 1.00 67.62 98 ASP A O 1
ATOM 794 N N . ALA A 1 99 ? 25.922 1.228 -34.513 1.00 55.34 99 ALA A N 1
ATOM 795 C CA . ALA A 1 99 ? 26.640 0.002 -34.849 1.00 55.34 99 ALA A CA 1
ATOM 796 C C . ALA A 1 99 ? 27.040 0.030 -36.341 1.00 55.34 99 ALA A C 1
ATOM 798 O O . ALA A 1 99 ? 26.166 0.034 -37.211 1.00 55.34 99 ALA A O 1
ATOM 799 N N . PRO A 1 100 ? 28.342 0.044 -36.681 1.00 50.31 100 PRO A N 1
ATOM 800 C CA . PRO A 1 100 ? 28.769 0.163 -38.065 1.00 50.31 100 PRO A CA 1
ATOM 801 C C . PRO A 1 100 ? 28.368 -1.083 -38.862 1.00 50.31 100 PRO A C 1
ATOM 803 O O . PRO A 1 100 ? 28.793 -2.202 -38.566 1.00 50.31 100 PRO A O 1
ATOM 806 N N . ILE A 1 101 ? 27.605 -0.874 -39.937 1.00 57.62 101 ILE A N 1
ATOM 807 C CA . ILE A 1 101 ? 27.601 -1.763 -41.102 1.00 57.62 101 ILE A CA 1
ATOM 808 C C . ILE A 1 101 ? 29.032 -1.719 -41.651 1.00 57.62 101 ILE A C 1
ATOM 810 O O . ILE A 1 101 ? 29.409 -0.773 -42.336 1.00 57.62 101 ILE A O 1
ATOM 814 N N . GLY A 1 102 ? 29.871 -2.677 -41.263 1.00 48.62 102 GLY A N 1
ATOM 815 C CA . GLY A 1 102 ? 31.307 -2.552 -41.503 1.00 48.62 102 GLY A CA 1
ATOM 816 C C . GLY A 1 102 ? 32.110 -3.828 -41.312 1.00 48.62 102 GLY A C 1
ATOM 817 O O . GLY A 1 102 ? 33.228 -3.764 -40.820 1.00 48.62 102 GLY A O 1
ATOM 818 N N . ALA A 1 103 ? 31.574 -4.979 -41.712 1.00 40.31 103 ALA A N 1
ATOM 819 C CA . ALA A 1 103 ? 32.431 -6.032 -42.245 1.00 40.31 103 ALA A CA 1
ATOM 820 C C . ALA A 1 103 ? 32.256 -5.991 -43.769 1.00 40.31 103 ALA A C 1
ATOM 822 O O . ALA A 1 103 ? 31.175 -6.354 -44.244 1.00 40.31 103 ALA A O 1
ATOM 823 N N . PRO A 1 104 ? 33.239 -5.501 -44.549 1.00 41.28 104 PRO A N 1
ATOM 824 C CA . PRO A 1 104 ? 33.186 -5.670 -45.989 1.00 41.28 104 PRO A CA 1
ATOM 825 C C . PRO A 1 104 ? 33.134 -7.170 -46.263 1.00 41.28 104 PRO A C 1
ATOM 827 O O . PRO A 1 104 ? 33.983 -7.938 -45.805 1.00 41.28 104 PRO A O 1
ATOM 830 N N . SER A 1 105 ? 32.093 -7.585 -46.977 1.00 45.38 105 SER A N 1
ATOM 831 C CA . SER A 1 105 ? 32.032 -8.884 -47.628 1.00 45.38 105 SER A CA 1
ATOM 832 C C . SER A 1 105 ? 33.335 -9.032 -48.400 1.00 45.38 105 SER A C 1
ATOM 834 O O . SER A 1 105 ? 33.655 -8.182 -49.232 1.00 45.38 105 SER A O 1
ATOM 836 N N . VAL A 1 106 ? 34.107 -10.064 -48.061 1.00 50.72 106 VAL A N 1
ATOM 837 C CA . VAL A 1 106 ? 35.313 -10.460 -48.784 1.00 50.72 106 VAL A CA 1
A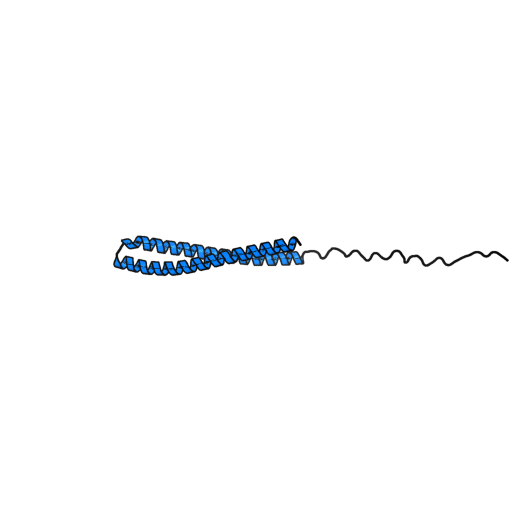TOM 838 C C . VAL A 1 106 ? 34.988 -10.383 -50.269 1.00 50.72 106 VAL A C 1
ATOM 840 O O . VAL A 1 106 ? 34.091 -11.075 -50.753 1.00 50.72 106 VAL A O 1
ATOM 843 N N . GLN A 1 107 ? 35.653 -9.448 -50.949 1.00 43.56 107 GLN A N 1
ATOM 844 C CA . GLN A 1 107 ? 35.532 -9.264 -52.380 1.00 43.56 107 GLN A CA 1
ATOM 845 C C . GLN A 1 107 ? 35.747 -10.614 -53.045 1.00 43.56 107 GLN A C 1
ATOM 847 O O . GLN A 1 107 ? 36.732 -11.297 -52.778 1.00 43.56 107 GLN A O 1
ATOM 852 N N . ASN A 1 108 ? 34.777 -10.949 -53.887 1.00 48.91 108 ASN A N 1
ATOM 853 C CA . ASN A 1 108 ? 34.855 -11.853 -55.016 1.00 48.91 108 ASN A CA 1
ATOM 854 C C . ASN A 1 108 ? 36.315 -12.052 -55.459 1.00 48.91 108 ASN A C 1
ATOM 856 O O . ASN A 1 108 ? 36.877 -11.231 -56.186 1.00 48.91 108 ASN A O 1
ATOM 860 N N . MET A 1 109 ? 36.951 -13.100 -54.935 1.00 42.69 109 MET A N 1
ATOM 861 C CA . MET A 1 109 ? 38.306 -13.472 -55.300 1.00 42.69 109 MET A CA 1
ATOM 862 C C . MET A 1 109 ? 38.187 -14.031 -56.709 1.00 42.69 109 MET A C 1
ATOM 864 O O . MET A 1 109 ? 37.703 -15.145 -56.899 1.00 42.69 109 MET A O 1
ATOM 868 N N . GLY A 1 110 ? 38.507 -13.180 -57.687 1.00 45.84 110 GLY A N 1
ATOM 869 C CA . GLY A 1 110 ? 38.502 -13.525 -59.098 1.00 45.84 110 GLY A CA 1
ATOM 870 C C . GLY A 1 110 ? 39.208 -14.858 -59.307 1.00 45.84 110 GLY A C 1
ATOM 871 O O . GLY A 1 110 ? 40.313 -15.078 -58.810 1.00 45.84 110 GLY A O 1
ATOM 872 N N . ASP A 1 111 ? 38.513 -15.748 -60.002 1.00 47.50 111 ASP A N 1
ATOM 873 C CA . ASP A 1 111 ? 38.984 -17.067 -60.388 1.00 47.50 111 ASP A CA 1
ATOM 874 C C . ASP A 1 111 ? 40.375 -16.952 -61.060 1.00 47.50 111 ASP A C 1
ATOM 876 O O . ASP A 1 111 ? 40.504 -16.231 -62.054 1.00 47.50 111 ASP A O 1
ATOM 880 N N . PRO A 1 112 ? 41.438 -17.622 -60.573 1.00 50.62 112 PRO A N 1
ATOM 881 C CA . PRO A 1 112 ? 42.792 -17.491 -61.127 1.00 50.62 112 PRO A CA 1
ATOM 882 C C . PRO A 1 112 ? 42.981 -18.089 -62.534 1.00 50.62 112 PRO A C 1
ATOM 884 O O . PRO A 1 112 ? 44.113 -18.235 -62.990 1.00 50.62 112 PRO A O 1
ATOM 887 N N . ARG A 1 113 ? 41.912 -18.500 -63.227 1.00 49.69 113 ARG A N 1
ATOM 888 C CA . ARG A 1 113 ? 41.996 -19.320 -64.449 1.00 49.69 113 ARG A CA 1
ATOM 889 C C . ARG A 1 113 ? 41.843 -18.576 -65.774 1.00 49.69 113 ARG A C 1
ATOM 891 O O . ARG A 1 113 ? 41.882 -19.221 -66.815 1.00 49.69 113 ARG A O 1
ATOM 898 N N . THR A 1 114 ? 41.745 -17.249 -65.788 1.00 54.28 114 THR A N 1
ATOM 899 C CA . THR A 1 114 ? 41.555 -16.494 -67.045 1.00 54.28 114 THR A CA 1
ATOM 900 C C . THR A 1 114 ? 42.834 -15.916 -67.666 1.00 54.28 114 THR A C 1
ATOM 902 O O . THR A 1 114 ? 42.741 -15.073 -68.549 1.00 54.28 114 THR A O 1
ATOM 905 N N . TRP A 1 115 ? 44.026 -16.380 -67.272 1.00 47.31 115 TRP A N 1
ATOM 906 C CA . TRP A 1 115 ? 45.309 -15.973 -67.887 1.00 47.31 115 TRP A CA 1
ATOM 907 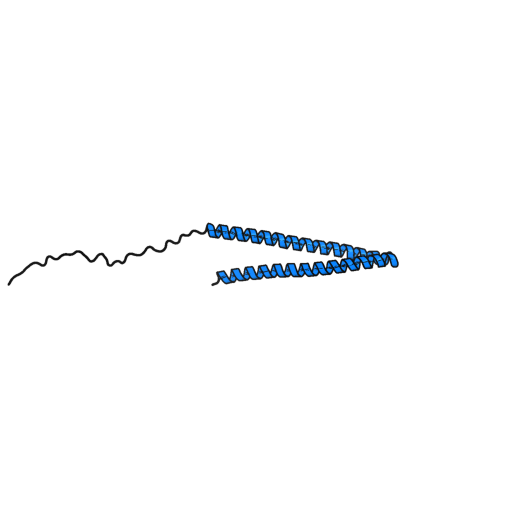C C . TRP A 1 115 ? 45.940 -17.033 -68.811 1.00 47.31 115 TRP A C 1
ATOM 909 O O . TRP A 1 115 ? 47.108 -16.928 -69.173 1.00 47.31 115 TRP A O 1
ATOM 919 N N . ALA A 1 116 ? 45.184 -18.053 -69.226 1.00 47.97 116 ALA A N 1
ATOM 920 C CA . ALA A 1 116 ? 45.631 -19.024 -70.226 1.00 47.97 116 ALA A CA 1
ATOM 921 C C . ALA A 1 116 ? 44.938 -18.748 -71.566 1.00 47.97 116 ALA A C 1
ATOM 923 O O . ALA A 1 116 ? 43.918 -19.353 -71.887 1.00 47.97 116 ALA A O 1
ATOM 924 N N . GLY A 1 117 ? 45.471 -17.798 -72.331 1.00 46.88 117 GLY A N 1
ATOM 925 C CA . GLY A 1 117 ? 44.885 -17.437 -73.616 1.00 46.88 117 GLY A CA 1
ATOM 926 C C . GLY A 1 117 ? 45.674 -16.396 -74.393 1.00 46.88 117 GLY A C 1
ATOM 927 O O . GLY A 1 117 ? 45.071 -15.425 -74.815 1.00 46.88 117 GLY A O 1
ATOM 928 N N . ASP A 1 118 ? 46.991 -16.574 -74.545 1.00 50.03 118 ASP A N 1
ATOM 929 C CA . ASP A 1 118 ? 47.695 -16.139 -75.763 1.00 50.03 118 ASP A CA 1
ATOM 930 C C . ASP A 1 118 ? 49.146 -16.652 -75.781 1.00 50.03 118 ASP A C 1
ATOM 932 O O . ASP A 1 118 ? 50.064 -16.032 -75.255 1.00 50.03 118 ASP A O 1
ATOM 936 N N . PHE A 1 119 ? 49.359 -17.819 -76.387 1.00 38.19 119 PHE A N 1
ATOM 937 C CA . PHE A 1 119 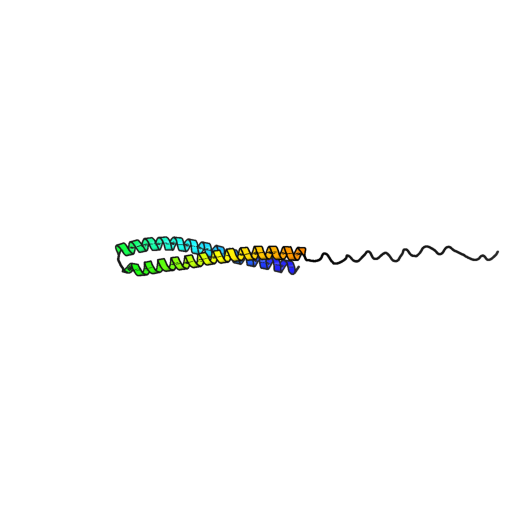? 50.637 -18.160 -77.017 1.00 38.19 119 PHE A CA 1
ATOM 938 C C . PHE A 1 119 ? 50.314 -18.861 -78.337 1.00 38.19 119 PHE A C 1
ATOM 940 O O . PHE A 1 119 ? 50.296 -20.087 -78.450 1.00 38.19 119 PHE A O 1
ATOM 947 N N . GLY A 1 120 ? 49.968 -18.033 -79.327 1.00 42.38 120 GLY A N 1
ATOM 948 C CA . GLY A 1 120 ? 49.902 -18.414 -80.731 1.00 42.38 120 GLY A CA 1
ATOM 949 C C . GLY A 1 120 ? 51.245 -18.972 -81.203 1.00 42.38 120 GLY A C 1
ATOM 950 O O . GLY A 1 120 ? 52.312 -18.455 -80.872 1.00 42.38 120 GLY A O 1
ATOM 951 N N . GLY A 1 121 ? 51.161 -20.084 -81.929 1.00 41.22 121 GLY A N 1
ATOM 952 C CA . GLY A 1 121 ? 52.279 -20.945 -82.272 1.00 41.22 121 GLY A CA 1
ATOM 953 C C . GLY A 1 121 ? 53.277 -20.373 -83.275 1.00 41.22 121 GLY A C 1
ATOM 954 O O . GLY A 1 121 ? 52.938 -19.650 -84.207 1.00 41.22 121 GLY A O 1
ATOM 955 N N . LEU A 1 122 ? 54.516 -20.827 -83.106 1.00 40.41 122 LEU A N 1
ATOM 956 C CA . LEU A 1 122 ? 55.560 -20.876 -84.122 1.00 40.41 122 LEU A CA 1
ATOM 957 C C . LEU A 1 122 ? 56.250 -22.237 -83.971 1.00 40.41 122 LEU A C 1
ATOM 959 O O . LEU A 1 122 ? 57.262 -22.370 -83.286 1.00 40.41 122 LEU A O 1
ATOM 963 N N . THR A 1 123 ? 55.663 -23.280 -84.562 1.00 47.88 123 THR A N 1
ATOM 964 C CA . THR A 1 123 ? 56.380 -24.534 -84.798 1.00 47.88 123 THR A CA 1
ATOM 965 C C . THR A 1 123 ? 57.157 -24.396 -86.098 1.00 47.88 123 THR A C 1
ATOM 967 O O . THR A 1 123 ? 56.603 -24.209 -87.180 1.00 47.88 123 THR A O 1
ATOM 970 N N . ALA A 1 124 ? 58.477 -24.429 -85.943 1.00 43.91 124 ALA A N 1
ATOM 971 C CA . ALA A 1 124 ? 59.444 -24.492 -87.017 1.00 43.91 124 ALA A CA 1
ATOM 972 C C . ALA A 1 124 ? 59.172 -25.700 -87.922 1.00 43.91 124 ALA A C 1
ATOM 974 O O . ALA A 1 124 ? 58.888 -26.802 -87.447 1.00 43.91 124 ALA A O 1
ATOM 975 N N . GLY A 1 125 ? 59.287 -25.482 -89.230 1.00 40.31 125 GLY A N 1
ATOM 976 C CA . GLY A 1 125 ? 59.319 -26.559 -90.202 1.00 40.31 125 GLY A CA 1
ATOM 977 C C . GLY A 1 125 ? 60.583 -27.404 -90.066 1.00 40.31 125 GLY A C 1
ATOM 978 O O . GLY A 1 125 ? 61.654 -26.887 -89.753 1.00 40.31 125 GLY A O 1
ATOM 979 N N . ASN A 1 126 ? 60.459 -28.692 -90.382 1.00 39.97 126 ASN A N 1
ATOM 980 C CA . ASN A 1 126 ? 61.520 -29.406 -91.076 1.00 39.97 126 ASN A CA 1
ATOM 981 C C . ASN A 1 126 ? 60.955 -30.611 -91.853 1.00 39.97 126 ASN A C 1
ATOM 983 O O . ASN A 1 126 ? 60.412 -31.533 -91.256 1.00 39.97 126 ASN A O 1
ATOM 987 N N . GLN A 1 127 ? 61.102 -30.515 -93.176 1.00 42.34 127 GLN A N 1
ATOM 988 C CA . GLN A 1 127 ? 61.400 -31.543 -94.185 1.00 42.34 127 GLN A CA 1
ATOM 989 C C . GLN A 1 127 ? 60.668 -32.900 -94.189 1.00 42.34 127 GLN A C 1
ATOM 991 O O . GLN A 1 127 ? 60.848 -33.735 -93.305 1.00 42.34 127 GLN A O 1
ATOM 996 N N . ALA A 1 128 ? 60.026 -33.167 -95.332 1.00 34.59 128 ALA A N 1
ATOM 997 C CA . ALA A 1 128 ? 60.357 -34.300 -96.200 1.00 34.59 128 ALA A CA 1
ATOM 998 C C . ALA A 1 128 ? 60.376 -33.811 -97.658 1.00 34.59 128 ALA A C 1
ATOM 1000 O O . ALA A 1 128 ? 59.526 -32.947 -97.980 1.00 34.59 128 ALA A O 1
#

Organism: Hemiselmis andersenii (NCBI:txid464988)